Protein 2L2X (pdb70)

Radius of gyration: 5.1 Å; Cα contacts (8 Å, |Δi|>4): 4; chains: 1; bounding box: 10×8×6 Å

Sequence (6 aa):
IAASTTIAASTTIAASTTIAASTTIAASTTIAASTTIAASTTIAASTTIAASTTIAASTTIAASTTIAASTTIAASTTIAASTTIAASTTIAASTTIAASTTIAASTTIAASTTIAASTT

Structure (mmCIF, N/CA/C/O backbone):
data_2L2X
#
_entry.id   2L2X
#
loop_
_atom_site.group_PDB
_atom_site.id
_atom_site.type_symbol
_atom_site.label_atom_id
_atom_site.label_alt_id
_atom_site.label_comp_id
_atom_site.label_asym_id
_atom_site.label_entity_id
_atom_site.label_seq_id
_atom_site.pdbx_PDB_ins_code
_atom_site.Cartn_x
_atom_site.Cartn_y
_atom_site.Cartn_z
_atom_site.occupancy
_atom_site.B_iso_or_equiv
_atom_site.auth_seq_id
_atom_site.auth_comp_id
_atom_site.auth_asym_id
_atom_site.auth_atom_id
_atom_site.pdbx_PDB_model_num
ATOM 28 N N . ILE A 1 2 ? -5.270 -4.460 -0.478 1.00 1.00 1 ILE A N 1
ATOM 29 C CA . ILE A 1 2 ? -5.653 -4.639 0.955 1.00 1.00 1 ILE A CA 1
ATOM 30 C C . ILE A 1 2 ? -4.453 -5.061 1.797 1.00 1.00 1 ILE A C 1
ATOM 31 O O . ILE A 1 2 ? -4.437 -4.874 3.014 1.00 1.00 1 ILE A O 1
ATOM 47 N N . ALA A 1 3 ? -3.449 -5.631 1.137 1.00 1.00 2 ALA A N 1
ATOM 48 C CA . ALA A 1 3 ? -2.227 -6.058 1.812 1.00 1.00 2 ALA A CA 1
ATOM 49 C C . ALA A 1 3 ? -1.071 -6.169 0.823 1.00 1.00 2 ALA A C 1
ATOM 50 O O . ALA A 1 3 ? -1.058 -7.062 -0.025 1.00 1.00 2 ALA A O 1
ATOM 65 N N . ALA A 1 5 ? 3.082 -3.796 -0.183 1.00 1.00 4 ALA A N 1
ATOM 66 C CA . ALA A 1 5 ? 3.987 -2.710 0.179 1.00 1.00 4 ALA A CA 1
ATOM 67 C C . ALA A 1 5 ? 4.185 -1.752 -0.992 1.00 1.00 4 ALA A C 1
ATOM 68 O O . ALA A 1 5 ? 4.464 -2.182 -2.111 1.00 1.00 4 ALA A O 1
ATOM 75 N N . SER A 1 6 ? 4.036 -0.453 -0.722 1.00 1.00 5 SER A N 1
ATOM 76 C CA . SER A 1 6 ? 4.200 0.589 -1.798 1.00 1.00 5 SER A CA 1
ATOM 77 C C . SER A 1 6 ? 3.166 0.474 -2.819 1.00 1.00 5 SER A C 1
ATOM 89 N N . THR A 1 8 ? -0.570 1.850 -3.062 1.00 1.00 7 THR A N 1
ATOM 90 C CA . THR A 1 8 ? -1.929 2.387 -3.045 1.00 1.00 7 THR A CA 1
ATOM 91 C C . THR A 1 8 ? -1.924 3.882 -2.735 1.00 1.00 7 THR A C 1
ATOM 92 O O . THR A 1 8 ? -0.911 4.432 -2.305 1.00 1.00 7 THR A O 1
ATOM 147 N N . THR A 1 13 ? -0.413 1.483 2.934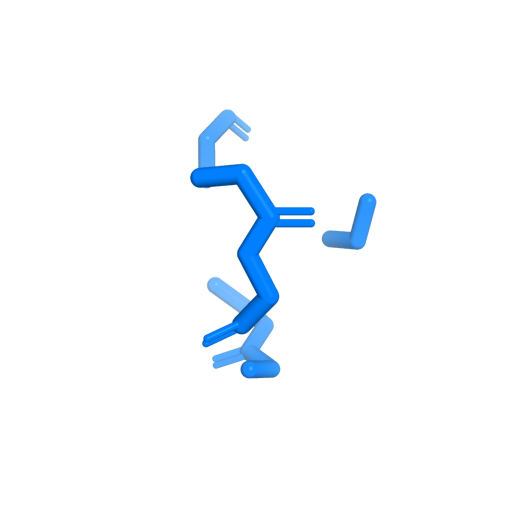 1.00 1.00 12 THR A N 1
ATOM 148 C CA . THR A 1 13 ? 0.901 0.942 2.595 1.00 1.00 12 THR A 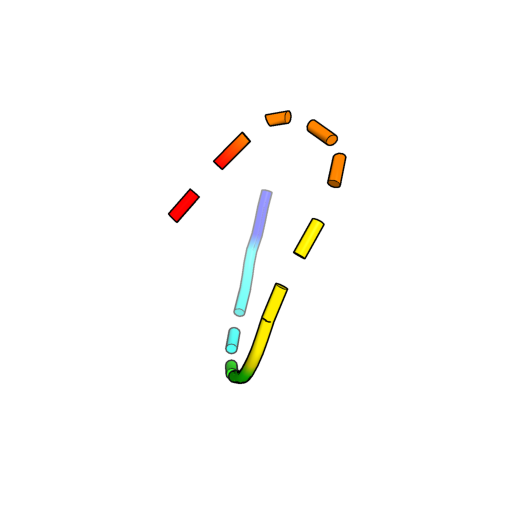CA 1
ATOM 149 C C . THR A 1 13 ? 1.483 1.668 1.385 1.00 1.00 12 THR A C 1
ATOM 217 N N . ILE A 1 2 ? -5.326 -4.423 -0.499 1.00 1.00 1 ILE A N 2
ATOM 218 C CA . ILE A 1 2 ? -5.714 -4.620 0.928 1.00 1.00 1 ILE A CA 2
ATOM 219 C C . ILE A 1 2 ? -4.511 -5.038 1.771 1.00 1.00 1 ILE A C 2
ATOM 220 O O . ILE A 1 2 ? -4.511 -4.884 2.992 1.00 1.00 1 ILE A O 2
ATOM 236 N N . ALA A 1 3 ? -3.486 -5.567 1.105 1.00 1.00 2 ALA A N 2
ATOM 237 C CA . ALA A 1 3 ? -2.265 -5.997 1.780 1.00 1.00 2 ALA A CA 2
ATOM 238 C C . ALA A 1 3 ? -1.109 -6.116 0.790 1.00 1.00 2 ALA A C 2
ATOM 239 O O . ALA A 1 3 ? -1.119 -6.989 -0.077 1.00 1.00 2 ALA A O 2
ATOM 254 N N . ALA A 1 5 ? 3.092 -3.806 -0.173 1.00 1.00 4 ALA A N 2
ATOM 255 C CA . ALA A 1 5 ? 4.012 -2.734 0.198 1.00 1.00 4 ALA A CA 2
ATOM 256 C C . ALA A 1 5 ? 4.224 -1.773 -0.969 1.00 1.00 4 ALA A C 2
ATOM 257 O O . ALA A 1 5 ? 4.524 -2.199 -2.084 1.00 1.00 4 ALA A O 2
ATOM 264 N N . SER A 1 6 ? 4.069 -0.473 -0.700 1.00 1.00 5 SER A N 2
ATOM 265 C CA . SER A 1 6 ? 4.225 0.572 -1.775 1.00 1.00 5 SER A CA 2
ATOM 266 C C . SER A 1 6 ? 3.192 0.448 -2.797 1.00 1.00 5 SER A C 2
ATOM 278 N N . THR A 1 8 ? -0.546 1.821 -3.045 1.00 1.00 7 THR A N 2
ATOM 279 C CA . THR A 1 8 ? -1.905 2.358 -3.032 1.00 1.00 7 THR A CA 2
ATOM 280 C C . THR A 1 8 ? -1.904 3.851 -2.717 1.00 1.00 7 THR A C 2
ATOM 281 O O . THR A 1 8 ? -0.898 4.401 -2.268 1.00 1.00 7 THR A O 2
ATOM 336 N N . THR A 1 13 ? -0.412 1.440 2.935 1.00 1.00 12 THR A N 2
ATOM 337 C CA . THR A 1 13 ? 0.905 0.901 2.598 1.00 1.00 12 THR A CA 2
ATOM 338 C C . THR A 1 13 ? 1.489 1.634 1.394 1.00 1.00 12 THR A C 2
ATOM 406 N N . ILE A 1 2 ? -5.254 -4.515 -0.570 1.00 1.00 1 ILE A N 3
ATOM 407 C CA . ILE A 1 2 ? -5.649 -4.755 0.849 1.00 1.00 1 ILE A CA 3
ATOM 408 C C . ILE A 1 2 ? -4.438 -5.121 1.703 1.00 1.00 1 ILE A C 3
ATOM 409 O O . ILE A 1 2 ? -4.391 -4.818 2.895 1.00 1.00 1 ILE A O 3
ATOM 425 N N . ALA A 1 3 ? -3.462 -5.775 1.079 1.00 1.00 2 ALA A N 3
ATOM 426 C CA . ALA A 1 3 ? -2.236 -6.164 1.767 1.00 1.00 2 ALA A CA 3
ATOM 427 C C . ALA A 1 3 ? -1.072 -6.261 0.785 1.00 1.00 2 ALA A C 3
ATOM 428 O O . ALA A 1 3 ? -1.020 -7.177 -0.035 1.00 1.00 2 ALA A O 3
ATOM 443 N N . ALA A 1 5 ? 3.020 -3.797 -0.235 1.00 1.00 4 ALA A N 3
ATOM 444 C CA . ALA A 1 5 ? 3.929 -2.724 0.154 1.00 1.00 4 ALA A CA 3
ATOM 445 C C . ALA A 1 5 ? 4.161 -1.759 -1.004 1.00 1.00 4 ALA A C 3
ATOM 446 O O . ALA A 1 5 ? 4.441 -2.183 -2.126 1.00 1.00 4 ALA A O 3
ATOM 453 N N . SER A 1 6 ? 4.039 -0.460 -0.722 1.00 1.00 5 SER A N 3
ATOM 454 C CA . SER A 1 6 ? 4.213 0.591 -1.786 1.00 1.00 5 SER A CA 3
ATOM 455 C C . SER A 1 6 ? 3.185 0.484 -2.817 1.00 1.00 5 SER A C 3
ATOM 467 N N . THR A 1 8 ? -0.573 1.803 -3.036 1.00 1.00 7 THR A N 3
ATOM 468 C CA . THR A 1 8 ? -1.946 2.305 -3.008 1.00 1.00 7 THR A CA 3
ATOM 469 C C . THR A 1 8 ? -1.980 3.806 -2.737 1.00 1.00 7 THR A C 3
ATOM 470 O O . THR A 1 8 ? -0.984 4.393 -2.311 1.00 1.00 7 THR A O 3
ATOM 525 N N . THR A 1 13 ? -0.377 1.506 2.980 1.00 1.00 12 THR A N 3
ATOM 526 C CA . THR A 1 13 ? 0.921 0.935 2.626 1.00 1.00 12 THR A CA 3
ATOM 527 C C . THR A 1 13 ? 1.499 1.655 1.410 1.00 1.00 12 THR A C 3
ATOM 595 N N . ILE A 1 2 ? -5.261 -4.499 -0.496 1.00 1.00 1 ILE A N 4
ATOM 596 C CA . ILE A 1 2 ? -5.634 -4.685 0.937 1.00 1.00 1 ILE A CA 4
ATOM 597 C C . ILE A 1 2 ? -4.406 -4.999 1.788 1.00 1.00 1 ILE A C 4
ATOM 598 O O . ILE A 1 2 ? -4.370 -4.695 2.980 1.00 1.00 1 ILE A O 4
ATOM 614 N N . ALA A 1 3 ? -3.405 -5.610 1.161 1.00 1.00 2 ALA A N 4
ATOM 615 C CA . ALA A 1 3 ? -2.167 -5.964 1.848 1.00 1.00 2 ALA A CA 4
ATOM 616 C C . ALA A 1 3 ? -1.018 -6.117 0.856 1.00 1.00 2 ALA A C 4
ATOM 617 O O . ALA A 1 3 ? -1.018 -7.034 0.038 1.00 1.00 2 ALA A O 4
ATOM 632 N N . ALA A 1 5 ? 3.157 -3.819 -0.223 1.00 1.00 4 ALA A N 4
ATOM 633 C CA . ALA A 1 5 ? 4.080 -2.739 0.116 1.00 1.00 4 ALA A CA 4
ATOM 634 C C . ALA A 1 5 ? 4.221 -1.760 -1.044 1.00 1.00 4 ALA A C 4
ATOM 635 O O . ALA A 1 5 ? 4.488 -2.163 -2.176 1.00 1.00 4 ALA A O 4
ATOM 642 N N . SER A 1 6 ? 4.036 -0.469 -0.752 1.00 1.00 5 SER A N 4
ATOM 643 C CA . SER A 1 6 ? 4.178 0.599 -1.806 1.00 1.00 5 SER A CA 4
ATOM 644 C C . SER A 1 6 ? 3.138 0.493 -2.825 1.00 1.00 5 SER A C 4
ATOM 656 N N . THR A 1 8 ? -0.594 1.885 -3.037 1.00 1.00 7 THR A N 4
ATOM 657 C CA . THR A 1 8 ? -1.952 2.424 -3.007 1.00 1.00 7 THR A CA 4
ATOM 658 C C . THR A 1 8 ? -1.948 3.904 -2.636 1.00 1.00 7 THR A C 4
ATOM 659 O O . THR A 1 8 ? -0.988 4.405 -2.051 1.00 1.00 7 THR A O 4
ATOM 714 N N . THR A 1 13 ? -0.448 1.470 2.945 1.00 1.00 12 THR A N 4
ATOM 715 C CA . THR A 1 13 ? 0.873 0.935 2.616 1.00 1.00 12 THR A CA 4
ATOM 716 C C . THR A 1 13 ? 1.449 1.653 1.397 1.00 1.00 12 THR A C 4
ATOM 784 N N . ILE A 1 2 ? -5.263 -4.446 -0.531 1.00 1.00 1 ILE A N 5
ATOM 785 C CA . ILE A 1 2 ? -5.635 -4.666 0.899 1.00 1.00 1 ILE A CA 5
ATOM 786 C C . ILE A 1 2 ? -4.411 -5.018 1.739 1.00 1.00 1 ILE A C 5
ATOM 787 O O . ILE A 1 2 ? -4.349 -4.700 2.928 1.00 1.00 1 ILE A O 5
ATOM 803 N N . ALA A 1 3 ? -3.440 -5.678 1.113 1.00 1.00 2 ALA A N 5
ATOM 804 C CA . ALA A 1 3 ? -2.213 -6.072 1.797 1.00 1.00 2 ALA A CA 5
ATOM 805 C C . ALA A 1 3 ? -1.056 -6.201 0.811 1.00 1.00 2 ALA A C 5
ATOM 806 O O . ALA A 1 3 ? -1.033 -7.116 -0.011 1.00 1.00 2 ALA A O 5
ATOM 821 N N . ALA A 1 5 ? 3.082 -3.817 -0.237 1.00 1.00 4 ALA A N 5
ATOM 822 C CA . ALA A 1 5 ? 3.999 -2.744 0.134 1.00 1.00 4 ALA A CA 5
ATOM 823 C C . ALA A 1 5 ? 4.203 -1.775 -1.026 1.00 1.00 4 ALA A C 5
ATOM 824 O O . ALA A 1 5 ? 4.496 -2.191 -2.146 1.00 1.00 4 ALA A O 5
ATOM 831 N N . SER A 1 6 ? 4.042 -0.478 -0.745 1.00 1.00 5 SER A N 5
ATOM 832 C CA . SER A 1 6 ? 4.213 0.579 -1.804 1.00 1.00 5 SER A CA 5
ATOM 833 C C . SER A 1 6 ? 3.188 0.474 -2.836 1.00 1.00 5 SER A C 5
ATOM 845 N N . THR A 1 8 ? -0.560 1.821 -3.088 1.00 1.00 7 THR A N 5
ATOM 846 C CA . THR A 1 8 ? -1.926 2.338 -3.076 1.00 1.00 7 THR A CA 5
ATOM 847 C C . THR A 1 8 ? -1.949 3.834 -2.772 1.00 1.00 7 THR A C 5
ATOM 848 O O . THR A 1 8 ? -0.932 4.416 -2.393 1.00 1.00 7 THR A O 5
ATOM 903 N N . THR A 1 13 ? -0.385 1.483 2.970 1.00 1.00 12 THR A N 5
ATOM 904 C CA . THR A 1 13 ? 0.918 0.924 2.617 1.00 1.00 12 THR A CA 5
ATOM 905 C C . THR A 1 13 ? 1.487 1.638 1.393 1.00 1.00 12 THR A C 5
ATOM 973 N N . ILE A 1 2 ? -5.283 -4.496 -0.590 1.00 1.00 1 ILE A N 6
ATOM 974 C CA . ILE A 1 2 ? -5.672 -4.725 0.832 1.00 1.00 1 ILE A CA 6
ATOM 975 C C . ILE A 1 2 ? -4.457 -5.080 1.685 1.00 1.00 1 ILE A C 6
ATOM 976 O O . ILE A 1 2 ? -4.444 -4.849 2.895 1.00 1.00 1 ILE A O 6
ATOM 992 N N . ALA A 1 3 ? -3.438 -5.645 1.043 1.00 1.00 2 ALA A N 6
ATOM 993 C CA . ALA A 1 3 ? -2.207 -6.024 1.730 1.00 1.00 2 ALA A CA 6
ATOM 994 C C . ALA A 1 3 ? -1.048 -6.144 0.746 1.00 1.00 2 ALA A C 6
ATOM 995 O O . ALA A 1 3 ? -1.050 -7.021 -0.116 1.00 1.00 2 ALA A O 6
ATOM 1010 N N . ALA A 1 5 ? 3.156 -3.837 -0.189 1.00 1.00 4 ALA A N 6
ATOM 1011 C CA . ALA A 1 5 ? 4.060 -2.749 0.173 1.00 1.00 4 ALA A CA 6
ATOM 1012 C C . ALA A 1 5 ? 4.233 -1.779 -0.991 1.00 1.00 4 ALA A C 6
ATOM 1013 O O . ALA A 1 5 ? 4.523 -2.193 -2.114 1.00 1.00 4 ALA A O 6
ATOM 1020 N N . SER A 1 6 ? 4.051 -0.485 -0.714 1.00 1.00 5 SER A N 6
ATOM 1021 C CA . SER A 1 6 ? 4.191 0.570 -1.781 1.00 1.00 5 SER A CA 6
ATOM 1022 C C . SER A 1 6 ? 3.157 0.443 -2.802 1.00 1.00 5 SER A C 6
ATOM 1034 N N . THR A 1 8 ? -0.593 1.789 -3.050 1.00 1.00 7 THR A N 6
ATOM 1035 C CA . THR A 1 8 ? -1.948 2.331 -3.048 1.00 1.00 7 THR A CA 6
ATOM 1036 C C . THR A 1 8 ? -1.943 3.822 -2.720 1.00 1.00 7 THR A C 6
ATOM 1037 O O . THR A 1 8 ? -0.937 4.362 -2.260 1.00 1.00 7 THR A O 6
ATOM 1092 N N . THR A 1 13 ? -0.405 1.468 2.999 1.00 1.00 12 THR A N 6
ATOM 1093 C CA . THR A 1 13 ? 0.887 0.893 2.633 1.00 1.00 12 THR A CA 6
ATOM 1094 C C . THR A 1 13 ? 1.455 1.608 1.410 1.00 1.00 12 THR A C 6
ATOM 1162 N N . ILE A 1 2 ? -5.261 -4.478 -0.504 1.00 1.00 1 ILE A N 7
ATOM 1163 C CA . ILE A 1 2 ? -5.649 -4.705 0.918 1.00 1.00 1 ILE A CA 7
ATOM 1164 C C . ILE A 1 2 ? -4.439 -5.100 1.760 1.00 1.00 1 ILE A C 7
ATOM 1165 O O . ILE A 1 2 ? -4.417 -4.891 2.974 1.00 1.00 1 ILE A O 7
ATOM 1181 N N . ALA A 1 3 ? -3.434 -5.672 1.102 1.00 1.00 2 ALA A N 7
ATOM 1182 C CA . ALA A 1 3 ? -2.202 -6.074 1.774 1.00 1.00 2 ALA A CA 7
ATOM 1183 C C . ALA A 1 3 ? -1.050 -6.175 0.780 1.00 1.00 2 ALA A C 7
ATOM 1184 O O . ALA A 1 3 ? -1.048 -7.050 -0.086 1.00 1.00 2 ALA A O 7
ATOM 1199 N N . ALA A 1 5 ? 3.123 -3.819 -0.196 1.00 1.00 4 ALA A N 7
ATOM 1200 C CA . ALA A 1 5 ? 4.027 -2.730 0.167 1.00 1.00 4 ALA A CA 7
ATOM 1201 C C . ALA A 1 5 ? 4.216 -1.764 -0.999 1.00 1.00 4 ALA A C 7
ATOM 1202 O O . ALA A 1 5 ? 4.511 -2.183 -2.117 1.00 1.00 4 ALA A O 7
ATOM 1209 N N . SER A 1 6 ? 4.042 -0.469 -0.725 1.00 1.00 5 SER A N 7
ATOM 1210 C CA . SER A 1 6 ? 4.197 0.585 -1.791 1.00 1.00 5 SER A CA 7
ATOM 1211 C C . SER A 1 6 ? 3.161 0.469 -2.813 1.00 1.00 5 SER A C 7
ATOM 1223 N N . THR A 1 8 ? -0.561 1.896 -3.091 1.00 1.00 7 THR A N 7
ATOM 1224 C CA . THR A 1 8 ? -1.917 2.439 -3.091 1.00 1.00 7 THR A CA 7
ATOM 1225 C C . THR A 1 8 ? -1.918 3.930 -2.762 1.00 1.00 7 THR A C 7
ATOM 1226 O O . THR A 1 8 ? -0.910 4.479 -2.317 1.00 1.00 7 THR A O 7
ATOM 1281 N N . THR A 1 13 ? -0.405 1.476 2.965 1.00 1.00 12 THR A N 7
ATOM 1282 C CA . THR A 1 13 ? 0.910 0.934 2.630 1.00 1.00 12 THR A CA 7
ATOM 1283 C C . THR A 1 13 ? 1.482 1.650 1.409 1.00 1.00 12 THR A C 7
ATOM 1351 N N . ILE A 1 2 ? -5.244 -4.493 -0.536 1.00 1.00 1 ILE A N 8
ATOM 1352 C CA . ILE A 1 2 ? -5.610 -4.650 0.902 1.00 1.00 1 ILE A CA 8
ATOM 1353 C C . ILE A 1 2 ? -4.386 -4.998 1.744 1.00 1.00 1 ILE A C 8
ATOM 1354 O O . ILE A 1 2 ? -4.299 -4.630 2.915 1.00 1.00 1 ILE A O 8
ATOM 1370 N N . ALA A 1 3 ? -3.443 -5.711 1.133 1.00 1.00 2 ALA A N 8
ATOM 1371 C CA . ALA A 1 3 ? -2.206 -6.090 1.808 1.00 1.00 2 ALA A CA 8
ATOM 1372 C C . ALA A 1 3 ? -1.056 -6.199 0.812 1.00 1.00 2 ALA A C 8
ATOM 1373 O O . ALA A 1 3 ? -1.051 -7.082 -0.045 1.00 1.00 2 ALA A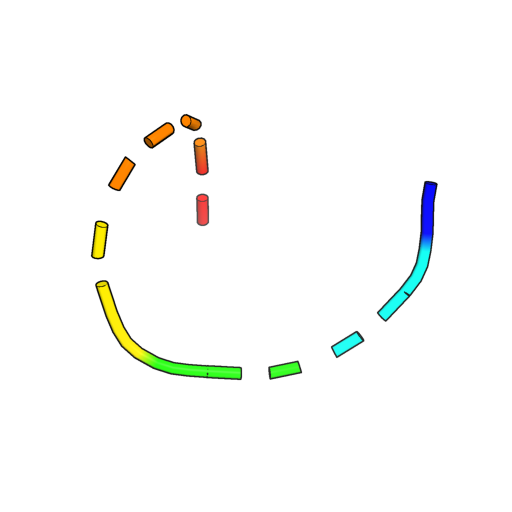 O 8
ATOM 1388 N N . ALA A 1 5 ? 3.094 -3.812 -0.186 1.00 1.00 4 ALA A N 8
ATOM 1389 C CA . ALA A 1 5 ? 3.988 -2.714 0.173 1.00 1.00 4 ALA A CA 8
ATOM 1390 C C . ALA A 1 5 ? 4.176 -1.755 -0.999 1.00 1.00 4 ALA A C 8
ATOM 1391 O O . ALA A 1 5 ? 4.464 -2.182 -2.118 1.00 1.00 4 ALA A O 8
ATOM 1398 N N . SER A 1 6 ? 4.010 -0.457 -0.731 1.00 1.00 5 SER A N 8
ATOM 1399 C CA . SER A 1 6 ? 4.171 0.592 -1.802 1.00 1.00 5 SER A CA 8
ATOM 1400 C C . SER A 1 6 ? 3.136 0.478 -2.824 1.00 1.00 5 SER A C 8
ATOM 1412 N N . THR A 1 8 ? -0.592 1.879 -3.074 1.00 1.00 7 THR A N 8
ATOM 1413 C CA . THR A 1 8 ? -1.947 2.425 -3.062 1.00 1.00 7 THR A CA 8
ATOM 1414 C C . THR A 1 8 ? -1.941 3.914 -2.723 1.00 1.00 7 THR A C 8
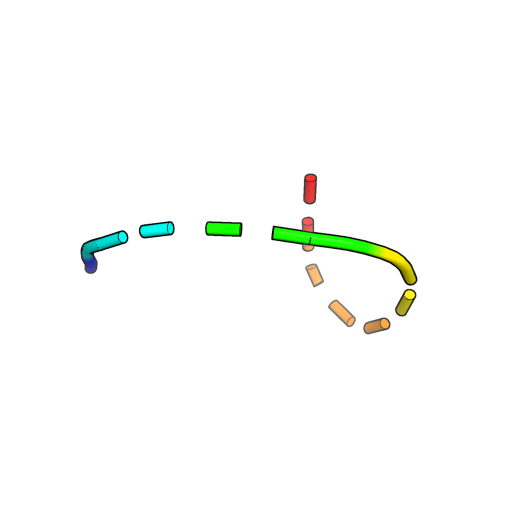ATOM 1415 O O . THR A 1 8 ? -0.926 4.455 -2.282 1.00 1.00 7 THR A O 8
ATOM 1470 N N . THR A 1 13 ? -0.419 1.499 2.961 1.00 1.00 12 THR A N 8
ATOM 1471 C CA . THR A 1 13 ? 0.887 0.946 2.609 1.00 1.00 12 THR A CA 8
ATOM 1472 C C . THR A 1 13 ? 1.459 1.665 1.389 1.00 1.00 12 THR A C 8
ATOM 1540 N N . ILE A 1 2 ? -5.267 -4.402 -0.532 1.00 1.00 1 ILE A N 9
ATOM 1541 C CA . ILE A 1 2 ? -5.661 -4.632 0.889 1.00 1.00 1 ILE A CA 9
ATOM 1542 C C . ILE A 1 2 ? -4.470 -5.097 1.722 1.00 1.00 1 ILE A C 9
ATOM 1543 O O . ILE A 1 2 ? -4.482 -5.002 2.949 1.00 1.00 1 ILE A O 9
ATOM 1559 N N . ALA A 1 3 ? -3.441 -5.598 1.043 1.00 1.00 2 ALA A N 9
ATOM 1560 C CA . ALA A 1 3 ? -2.235 -6.073 1.712 1.00 1.00 2 ALA A CA 9
ATOM 1561 C C . ALA A 1 3 ? -1.075 -6.183 0.728 1.00 1.00 2 ALA A C 9
ATOM 1562 O O . ALA A 1 3 ? -1.080 -7.045 -0.149 1.00 1.00 2 ALA A O 9
ATOM 1577 N N . ALA A 1 5 ? 3.125 -3.850 -0.187 1.00 1.00 4 ALA A N 9
ATOM 1578 C CA . ALA A 1 5 ? 4.016 -2.749 0.173 1.00 1.00 4 ALA A CA 9
ATOM 1579 C C . ALA A 1 5 ? 4.194 -1.785 -0.997 1.00 1.00 4 ALA A C 9
ATOM 1580 O O . ALA A 1 5 ? 4.481 -2.208 -2.118 1.00 1.00 4 ALA A O 9
ATOM 1587 N N . SER A 1 6 ? 4.020 -0.489 -0.727 1.00 1.00 5 SER A N 9
ATOM 1588 C CA . SER A 1 6 ? 4.179 0.563 -1.795 1.00 1.00 5 SER A CA 9
ATOM 1589 C C . SER A 1 6 ? 3.155 0.443 -2.830 1.00 1.00 5 SER A C 9
ATOM 1601 N N . THR A 1 8 ? -0.589 1.807 -3.119 1.00 1.00 7 THR A N 9
ATOM 1602 C CA . THR A 1 8 ? -1.946 2.347 -3.128 1.00 1.00 7 THR A CA 9
ATOM 1603 C C . THR A 1 8 ? -1.949 3.838 -2.794 1.00 1.00 7 THR A C 9
ATOM 1604 O O . THR A 1 8 ? -0.935 4.390 -2.369 1.00 1.00 7 THR A O 9
ATOM 1659 N N . THR A 1 13 ? -0.394 1.454 3.003 1.00 1.00 12 THR A N 9
ATOM 1660 C CA . THR A 1 13 ? 0.912 0.905 2.650 1.00 1.00 12 THR A CA 9
ATOM 1661 C C . THR A 1 13 ? 1.459 1.608 1.411 1.00 1.00 12 THR A C 9
ATOM 1729 N N . ILE A 1 2 ? -5.282 -4.369 -0.607 1.00 1.00 1 ILE A N 10
ATOM 1730 C CA . ILE A 1 2 ? -5.702 -4.577 0.809 1.00 1.00 1 ILE A CA 10
ATOM 1731 C C . ILE A 1 2 ? -4.521 -5.008 1.675 1.00 1.00 1 ILE A C 10
ATOM 1732 O O . ILE A 1 2 ? -4.535 -4.833 2.893 1.00 1.00 1 ILE A O 10
ATOM 1748 N N . ALA A 1 3 ? -3.501 -5.572 1.031 1.00 1.00 2 ALA A N 10
ATOM 1749 C CA . ALA A 1 3 ? -2.293 -6.004 1.729 1.00 1.00 2 ALA A CA 10
ATOM 1750 C C . ALA A 1 3 ? -1.121 -6.135 0.759 1.00 1.00 2 ALA A C 10
ATOM 1751 O O . ALA A 1 3 ? -1.129 -6.998 -0.117 1.00 1.00 2 ALA A O 10
ATOM 1766 N N . ALA A 1 5 ? 3.105 -3.839 -0.135 1.00 1.00 4 ALA A N 10
ATOM 1767 C CA . ALA A 1 5 ? 3.994 -2.735 0.224 1.00 1.00 4 ALA A CA 10
ATOM 1768 C C . ALA A 1 5 ? 4.184 -1.783 -0.954 1.00 1.00 4 ALA A C 10
ATOM 1769 O O . ALA A 1 5 ? 4.458 -2.217 -2.073 1.00 1.00 4 ALA A O 10
ATOM 1776 N N . SER A 1 6 ? 4.037 -0.481 -0.690 1.00 1.00 5 SER A N 10
ATOM 1777 C CA . SER A 1 6 ? 4.189 0.556 -1.773 1.00 1.00 5 SER A CA 10
ATOM 1778 C C . SER A 1 6 ? 3.154 0.425 -2.792 1.00 1.00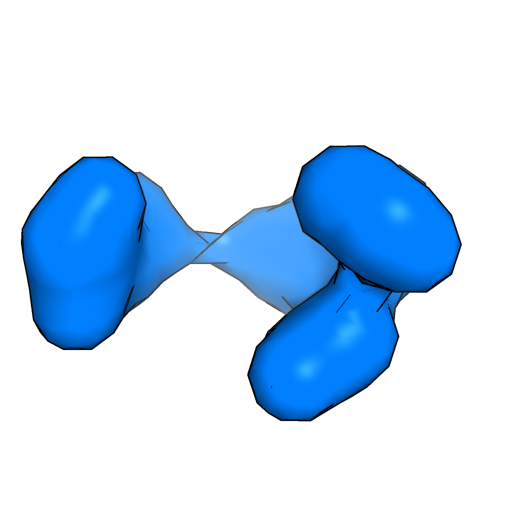 5 SER A C 10
ATOM 1790 N N . THR A 1 8 ? -0.601 1.752 -3.029 1.00 1.00 7 THR A N 10
ATOM 1791 C CA . THR A 1 8 ? -1.963 2.278 -3.015 1.00 1.00 7 THR A CA 10
ATOM 1792 C C . THR A 1 8 ? -1.971 3.783 -2.762 1.00 1.00 7 THR A C 10
ATOM 1793 O O . THR A 1 8 ? -0.946 4.369 -2.412 1.00 1.00 7 THR A O 10
ATOM 1848 N N . THR A 1 13 ? -0.400 1.449 2.980 1.00 1.00 12 THR A N 10
ATOM 1849 C CA . THR A 1 13 ? 0.906 0.897 2.625 1.00 1.00 12 THR A CA 10
ATOM 1850 C C . THR A 1 13 ? 1.479 1.628 1.413 1.00 1.00 12 THR A C 10
ATOM 1918 N N . ILE A 1 2 ? -5.270 -4.526 -0.505 1.00 1.00 1 ILE A N 11
ATOM 1919 C CA . ILE A 1 2 ? -5.612 -4.716 0.935 1.00 1.00 1 ILE A CA 11
ATOM 1920 C C . ILE A 1 2 ? -4.371 -5.062 1.753 1.00 1.00 1 ILE A C 11
ATOM 1921 O O . ILE A 1 2 ? -4.274 -4.716 2.931 1.00 1.00 1 ILE A O 11
ATOM 1937 N N . ALA A 1 3 ? -3.425 -5.750 1.118 1.00 1.00 2 ALA A N 11
ATOM 1938 C CA . ALA A 1 3 ? -2.186 -6.149 1.777 1.00 1.00 2 ALA A CA 11
ATOM 1939 C C . ALA A 1 3 ? -1.038 -6.224 0.776 1.00 1.00 2 ALA A C 11
ATOM 1940 O O . ALA A 1 3 ? -1.038 -7.077 -0.111 1.00 1.00 2 ALA A O 11
ATOM 1955 N N . ALA A 1 5 ? 3.100 -3.805 -0.177 1.00 1.00 4 ALA A N 11
ATOM 1956 C CA . ALA A 1 5 ? 3.981 -2.698 0.182 1.00 1.00 4 ALA A CA 11
ATOM 1957 C C . ALA A 1 5 ? 4.167 -1.745 -0.995 1.00 1.00 4 ALA A C 11
ATOM 1958 O O . ALA A 1 5 ? 4.431 -2.180 -2.116 1.00 1.00 4 ALA A O 11
ATOM 1965 N N . SER A 1 6 ? 4.023 -0.445 -0.728 1.00 1.00 5 SER A N 11
ATOM 1966 C CA . SER A 1 6 ? 4.175 0.596 -1.807 1.00 1.00 5 SER A CA 11
ATOM 1967 C C . SER A 1 6 ? 3.143 0.469 -2.830 1.00 1.00 5 SER A C 11
ATOM 1979 N N . THR A 1 8 ? -0.588 1.841 -3.085 1.00 1.00 7 THR A N 11
ATOM 1980 C CA . THR A 1 8 ? -1.929 2.415 -3.089 1.00 1.00 7 THR A CA 11
ATOM 1981 C C . THR A 1 8 ? -1.890 3.896 -2.724 1.00 1.00 7 THR A C 11
ATOM 1982 O O . THR A 1 8 ? -0.871 4.401 -2.249 1.00 1.00 7 THR A O 11
ATOM 2037 N N . THR A 1 13 ? -0.427 1.486 2.952 1.00 1.00 12 THR A N 11
ATOM 2038 C CA . THR A 1 13 ? 0.882 0.940 2.607 1.00 1.00 12 THR A CA 11
ATOM 2039 C C . THR A 1 13 ? 1.450 1.656 1.383 1.00 1.00 12 THR A C 11
ATOM 2107 N N . ILE A 1 2 ? -5.267 -4.394 -0.581 1.00 1.00 1 ILE A N 12
ATOM 2108 C CA . ILE A 1 2 ? -5.644 -4.603 0.848 1.00 1.00 1 ILE A CA 12
ATOM 2109 C C . ILE A 1 2 ? -4.427 -4.971 1.694 1.00 1.00 1 ILE A C 12
ATOM 2110 O O . ILE A 1 2 ? -4.353 -4.629 2.874 1.00 1.00 1 ILE A O 12
ATOM 2126 N N . ALA A 1 3 ? -3.476 -5.670 1.079 1.00 1.00 2 ALA A N 12
ATOM 2127 C CA . ALA A 1 3 ? -2.241 -6.053 1.760 1.00 1.00 2 ALA A CA 12
ATOM 2128 C C . ALA A 1 3 ? -1.086 -6.167 0.770 1.00 1.00 2 ALA A C 12
ATOM 2129 O O . ALA A 1 3 ? -1.100 -7.027 -0.109 1.00 1.00 2 ALA A O 12
ATOM 2144 N N . ALA A 1 5 ? 3.112 -3.843 -0.166 1.00 1.00 4 ALA A N 12
ATOM 2145 C CA . ALA A 1 5 ? 4.007 -2.746 0.196 1.00 1.00 4 ALA A CA 12
ATOM 2146 C C . ALA A 1 5 ? 4.202 -1.787 -0.976 1.00 1.00 4 ALA A C 12
ATOM 2147 O O . ALA A 1 5 ? 4.489 -2.214 -2.094 1.00 1.00 4 ALA A O 12
ATOM 2154 N N . SER A 1 6 ? 4.041 -0.488 -0.708 1.00 1.00 5 SER A N 12
ATOM 2155 C CA . SER A 1 6 ? 4.189 0.560 -1.783 1.00 1.00 5 SER A CA 12
ATOM 2156 C C . SER A 1 6 ? 3.155 0.433 -2.805 1.00 1.00 5 SER A C 12
ATOM 2168 N N . THR A 1 8 ? -0.597 1.768 -3.044 1.00 1.00 7 THR A N 12
ATOM 2169 C CA . THR A 1 8 ? -1.951 2.314 -3.038 1.00 1.00 7 THR A CA 12
ATOM 2170 C C . THR A 1 8 ? -1.939 3.805 -2.719 1.00 1.00 7 THR A C 12
ATOM 2171 O O . THR A 1 8 ? -0.923 4.347 -2.283 1.00 1.00 7 THR A O 12
ATOM 2226 N N . THR A 1 13 ? -0.399 1.450 2.988 1.00 1.00 12 THR A N 12
ATOM 2227 C CA . THR A 1 13 ? 0.902 0.887 2.628 1.00 1.00 12 THR A CA 12
ATOM 2228 C C . THR A 1 13 ? 1.468 1.610 1.409 1.00 1.00 12 THR A C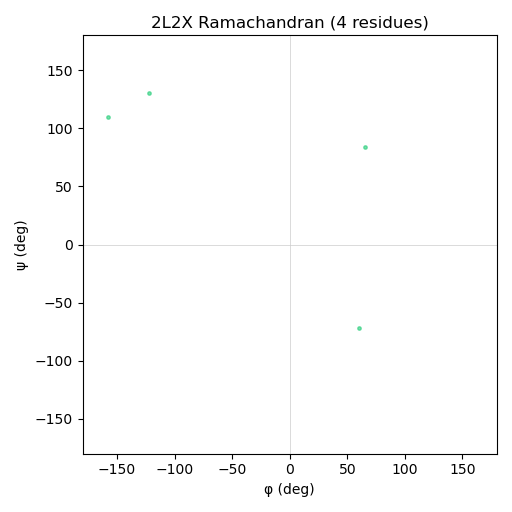 12
ATOM 2296 N N . ILE A 1 2 ? -5.268 -4.531 -0.527 1.00 1.00 1 ILE A N 13
ATOM 2297 C CA . ILE A 1 2 ? -5.666 -4.791 0.888 1.00 1.00 1 ILE A CA 13
ATOM 2298 C C . ILE A 1 2 ? -4.457 -5.177 1.739 1.00 1.00 1 ILE A C 13
ATOM 2299 O O . ILE A 1 2 ? -4.434 -4.943 2.948 1.00 1.00 1 ILE A O 13
ATOM 2315 N N . ALA A 1 3 ? -3.457 -5.771 1.094 1.00 1.00 2 ALA A N 13
ATOM 2316 C CA . ALA A 1 3 ? -2.228 -6.171 1.772 1.00 1.00 2 ALA A CA 13
ATOM 2317 C C . ALA A 1 3 ? -1.067 -6.251 0.788 1.00 1.00 2 ALA A C 13
ATOM 2318 O O . ALA A 1 3 ? -1.037 -7.131 -0.072 1.00 1.00 2 ALA A O 13
ATOM 2333 N N . ALA A 1 5 ? 3.045 -3.793 -0.173 1.00 1.00 4 ALA A N 13
ATOM 2334 C CA . ALA A 1 5 ? 3.938 -2.707 0.214 1.00 1.00 4 ALA A CA 13
ATOM 2335 C C . ALA A 1 5 ? 4.183 -1.761 -0.958 1.00 1.00 4 ALA A C 13
ATOM 2336 O O . ALA A 1 5 ? 4.506 -2.202 -2.061 1.00 1.00 4 ALA A O 13
ATOM 2343 N N . SER A 1 6 ? 4.024 -0.459 -0.707 1.00 1.00 5 SER A N 13
ATOM 2344 C CA . SER A 1 6 ? 4.209 0.574 -1.789 1.00 1.00 5 SER A CA 13
ATOM 2345 C C . SER A 1 6 ? 3.190 0.453 -2.825 1.00 1.00 5 SER A C 13
ATOM 2357 N N . THR A 1 8 ? -0.550 1.816 -3.107 1.00 1.00 7 THR A N 13
ATOM 2358 C CA . THR A 1 8 ? -1.904 2.366 -3.114 1.00 1.00 7 THR A CA 13
ATOM 2359 C C . THR A 1 8 ? -1.892 3.862 -2.807 1.00 1.00 7 THR A C 13
ATOM 2360 O O . THR A 1 8 ? -0.859 4.422 -2.437 1.00 1.00 7 THR A O 13
ATOM 2415 N N . THR A 1 13 ? -0.379 1.467 2.960 1.00 1.00 12 THR A N 13
ATOM 2416 C CA . THR A 1 13 ? 0.920 0.906 2.596 1.00 1.00 12 THR A CA 13
ATOM 2417 C C . THR A 1 13 ? 1.489 1.635 1.381 1.00 1.00 12 THR A C 13
ATOM 2485 N N . ILE A 1 2 ? -5.237 -4.430 -0.600 1.00 1.00 1 ILE A N 14
ATOM 2486 C CA . ILE A 1 2 ? -5.664 -4.649 0.813 1.00 1.00 1 ILE A CA 14
ATOM 2487 C C . ILE A 1 2 ? -4.468 -4.957 1.707 1.00 1.00 1 ILE A C 14
ATOM 2488 O O . ILE A 1 2 ? -4.454 -4.608 2.888 1.00 1.00 1 ILE A O 14
ATOM 2504 N N . ALA A 1 3 ? -3.466 -5.615 1.132 1.00 1.00 2 ALA A N 14
ATOM 2505 C CA . ALA A 1 3 ? -2.246 -5.952 1.858 1.00 1.00 2 ALA A CA 14
ATOM 2506 C C . ALA A 1 3 ? -1.077 -6.132 0.898 1.00 1.00 2 ALA A C 14
ATOM 2507 O O . ALA A 1 3 ? -1.053 -7.079 0.112 1.00 1.00 2 ALA A O 14
ATOM 2522 N N . ALA A 1 5 ? 3.092 -3.827 -0.186 1.00 1.00 4 ALA A N 14
ATOM 2523 C CA . ALA A 1 5 ? 4.016 -2.749 0.156 1.00 1.00 4 ALA A CA 14
ATOM 2524 C C . ALA A 1 5 ? 4.188 -1.784 -1.013 1.00 1.00 4 ALA A C 14
ATOM 2525 O O . ALA A 1 5 ? 4.475 -2.204 -2.135 1.00 1.00 4 ALA A O 14
ATOM 2532 N N . SER A 1 6 ? 4.012 -0.486 -0.741 1.00 1.00 5 SER A N 14
ATOM 2533 C CA . SER A 1 6 ? 4.170 0.565 -1.810 1.00 1.00 5 SER A CA 14
ATOM 2534 C C . SER A 1 6 ? 3.147 0.444 -2.843 1.00 1.00 5 SER A C 14
ATOM 2546 N N . THR A 1 8 ? -0.605 1.776 -3.102 1.00 1.00 7 THR A N 14
ATOM 2547 C CA . THR A 1 8 ? -1.962 2.315 -3.099 1.00 1.00 7 THR A CA 14
ATOM 2548 C C . THR A 1 8 ? -1.958 3.811 -2.793 1.00 1.00 7 THR A C 14
ATOM 2549 O O . THR A 1 8 ? -0.926 4.378 -2.434 1.00 1.00 7 THR A O 14
ATOM 2604 N N . THR A 1 13 ? -0.407 1.475 2.986 1.00 1.00 12 THR A N 14
ATOM 2605 C CA . THR A 1 13 ? 0.894 0.919 2.622 1.00 1.00 12 THR A CA 14
ATOM 2606 C C . THR A 1 13 ? 1.452 1.630 1.392 1.00 1.00 12 THR A C 14
ATOM 2674 N N . ILE A 1 2 ? -5.280 -4.489 -0.518 1.00 1.00 1 ILE A N 15
ATOM 2675 C CA . ILE A 1 2 ? -5.660 -4.672 0.913 1.00 1.00 1 ILE A CA 15
ATOM 2676 C C . ILE A 1 2 ? -4.447 -5.051 1.760 1.00 1.00 1 ILE A C 15
ATOM 2677 O O . ILE A 1 2 ? -4.425 -4.820 2.969 1.00 1.00 1 ILE A O 15
ATOM 2693 N N . ALA A 1 3 ? -3.441 -5.632 1.109 1.00 1.00 2 ALA A N 15
ATOM 2694 C CA . ALA A 1 3 ? -2.216 -6.041 1.789 1.00 1.00 2 ALA A CA 15
ATOM 2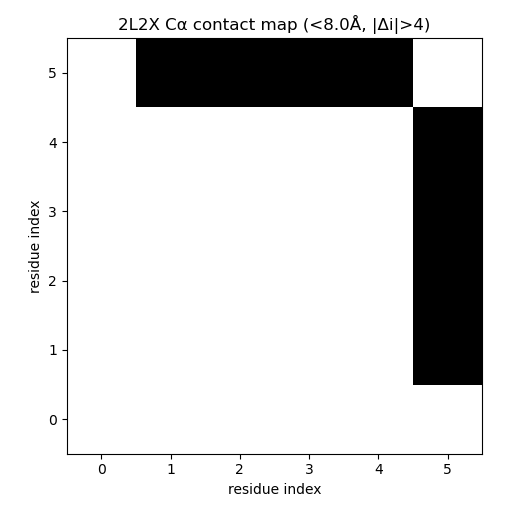695 C C . ALA A 1 3 ? -1.060 -6.166 0.799 1.00 1.00 2 ALA A C 15
ATOM 2696 O O . ALA A 1 3 ? -1.068 -7.048 -0.060 1.00 1.00 2 ALA A O 15
ATOM 2711 N N . ALA A 1 5 ? 3.117 -3.832 -0.212 1.00 1.00 4 ALA A N 15
ATOM 2712 C CA . ALA A 1 5 ? 4.026 -2.746 0.144 1.00 1.00 4 ALA A CA 15
ATOM 2713 C C . ALA A 1 5 ? 4.197 -1.771 -1.017 1.00 1.00 4 ALA A C 15
ATOM 2714 O O . ALA A 1 5 ? 4.457 -2.184 -2.148 1.00 1.00 4 ALA A O 15
ATOM 2721 N N . SER A 1 6 ? 4.049 -0.474 -0.729 1.00 1.00 5 SER A N 15
ATOM 2722 C CA . SER A 1 6 ? 4.197 0.586 -1.789 1.00 1.00 5 SER A CA 15
ATOM 2723 C C . SER A 1 6 ? 3.157 0.478 -2.808 1.00 1.00 5 SER A C 15
ATOM 2735 N N . THR A 1 8 ? -0.576 1.862 -3.018 1.00 1.00 7 THR A N 15
ATOM 2736 C CA . THR A 1 8 ? -1.936 2.395 -2.984 1.00 1.00 7 THR A CA 15
ATOM 2737 C C . THR A 1 8 ? -1.938 3.883 -2.642 1.00 1.00 7 THR A C 15
ATOM 2738 O O . THR A 1 8 ? -0.965 4.408 -2.100 1.00 1.00 7 THR A O 15
ATOM 2793 N N . THR A 1 13 ? -0.425 1.478 2.953 1.00 1.00 12 THR A N 15
ATOM 2794 C CA . THR A 1 13 ? 0.888 0.929 2.619 1.00 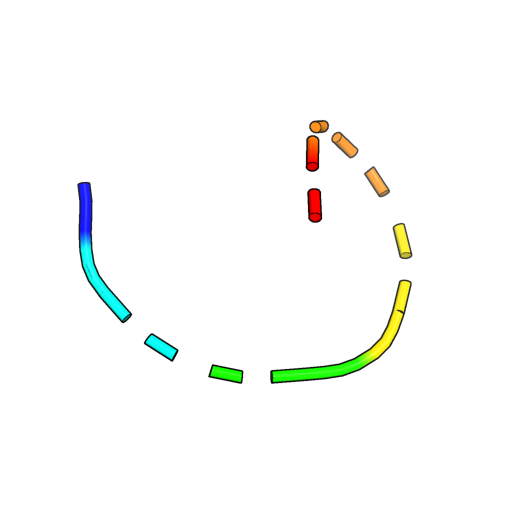1.00 12 THR A CA 15
ATOM 2795 C C . THR A 1 13 ? 1.470 1.649 1.403 1.00 1.00 12 THR A C 15
ATOM 2863 N N . ILE A 1 2 ? -5.264 -4.473 -0.468 1.00 1.00 1 ILE A N 16
ATOM 2864 C CA . ILE A 1 2 ? -5.633 -4.653 0.966 1.00 1.00 1 ILE A CA 16
ATOM 2865 C C . ILE A 1 2 ? -4.416 -5.041 1.803 1.00 1.00 1 ILE A C 16
ATOM 2866 O O . ILE A 1 2 ? -4.395 -4.842 3.018 1.00 1.00 1 ILE A O 16
ATOM 2882 N N . ALA A 1 3 ? -3.406 -5.597 1.140 1.00 1.00 2 ALA A N 16
ATOM 2883 C CA . ALA A 1 3 ? -2.171 -5.996 1.809 1.00 1.00 2 ALA A CA 16
ATOM 2884 C C . ALA A 1 3 ? -1.027 -6.116 0.809 1.00 1.00 2 ALA A C 16
ATOM 2885 O O . ALA A 1 3 ? -1.065 -6.962 -0.085 1.00 1.00 2 ALA A O 16
ATOM 2900 N N . ALA A 1 5 ? 3.173 -3.820 -0.175 1.00 1.00 4 ALA A N 16
ATOM 2901 C CA . ALA A 1 5 ? 4.073 -2.722 0.166 1.00 1.00 4 ALA A CA 16
ATOM 2902 C C . ALA A 1 5 ? 4.230 -1.759 -1.007 1.00 1.00 4 ALA A C 16
ATOM 2903 O O . ALA A 1 5 ? 4.506 -2.179 -2.131 1.00 1.00 4 ALA A O 16
ATOM 2910 N N . SER A 1 6 ? 4.052 -0.464 -0.733 1.00 1.00 5 SER A N 16
ATOM 2911 C CA . SER A 1 6 ? 4.189 0.591 -1.803 1.00 1.00 5 SER A CA 16
ATOM 2912 C C . SER A 1 6 ? 3.143 0.475 -2.816 1.00 1.00 5 SER A C 16
ATOM 2924 N N . THR A 1 8 ? -0.573 1.916 -3.066 1.00 1.00 7 THR A N 16
ATOM 2925 C CA . THR A 1 8 ? -1.924 2.469 -3.054 1.00 1.00 7 THR A CA 16
ATOM 2926 C C . THR A 1 8 ? -1.911 3.953 -2.696 1.00 1.00 7 THR A C 16
ATOM 2927 O O . THR A 1 8 ? -0.919 4.469 -2.183 1.00 1.00 7 THR A O 16
ATOM 2982 N N . THR A 1 13 ? -0.441 1.486 2.929 1.00 1.00 12 THR A N 16
ATOM 2983 C CA . THR A 1 13 ? 0.876 0.944 2.602 1.00 1.00 12 THR A CA 16
ATOM 2984 C C . THR A 1 13 ? 1.458 1.660 1.386 1.00 1.00 12 THR A C 16
ATOM 3052 N N . ILE A 1 2 ? -5.264 -4.541 -0.486 1.00 1.00 1 ILE A N 17
ATOM 3053 C CA . ILE A 1 2 ? -5.637 -4.769 0.940 1.00 1.00 1 ILE A CA 17
ATOM 3054 C C . ILE A 1 2 ? -4.419 -5.165 1.768 1.00 1.00 1 ILE A C 17
ATOM 3055 O O . ILE A 1 2 ? -4.383 -4.953 2.980 1.00 1.00 1 ILE A O 17
ATOM 3071 N N . ALA A 1 3 ? -3.422 -5.742 1.101 1.00 1.00 2 ALA A N 17
ATOM 3072 C CA . ALA A 1 3 ? -2.186 -6.150 1.763 1.00 1.00 2 ALA A CA 17
ATOM 3073 C C . ALA A 1 3 ? -1.035 -6.237 0.764 1.00 1.00 2 ALA A C 17
ATOM 3074 O O . ALA A 1 3 ? -1.018 -7.117 -0.096 1.00 1.00 2 ALA A O 17
ATOM 3089 N N . ALA A 1 5 ? 3.099 -3.812 -0.206 1.00 1.00 4 ALA A N 17
ATOM 3090 C CA . ALA A 1 5 ? 3.984 -2.710 0.164 1.00 1.00 4 ALA A CA 17
ATOM 3091 C C . ALA A 1 5 ? 4.173 -1.748 -1.005 1.00 1.00 4 ALA A C 17
ATOM 3092 O O . ALA A 1 5 ? 4.454 -2.172 -2.126 1.00 1.00 4 ALA A O 17
ATOM 3099 N N . SER A 1 6 ? 4.015 -0.451 -0.732 1.00 1.00 5 SER A N 17
ATOM 3100 C CA . SER A 1 6 ? 4.179 0.599 -1.801 1.00 1.00 5 SER A CA 17
ATOM 3101 C C . SER A 1 6 ? 3.148 0.489 -2.828 1.00 1.00 5 SER A C 17
ATOM 3113 N N . THR A 1 8 ? -0.583 1.869 -3.057 1.00 1.00 7 THR A N 17
ATOM 3114 C CA . THR A 1 8 ? -1.934 2.421 -3.038 1.00 1.00 7 THR A CA 17
ATOM 3115 C C . THR A 1 8 ? -1.920 3.894 -2.635 1.00 1.00 7 THR A C 17
ATOM 3116 O O . THR A 1 8 ? -0.975 4.366 -2.003 1.00 1.00 7 THR A O 17
ATOM 3171 N N . THR A 1 13 ? -0.419 1.483 2.954 1.00 1.00 12 THR A N 17
ATOM 3172 C CA . THR A 1 13 ? 0.896 0.942 2.616 1.00 1.00 12 THR A CA 17
ATOM 3173 C C . THR A 1 13 ? 1.461 1.655 1.390 1.00 1.00 12 THR A C 17
ATOM 3241 N N . ILE A 1 2 ? -5.274 -4.411 -0.591 1.00 1.00 1 ILE A N 18
ATOM 3242 C CA . ILE A 1 2 ? -5.707 -4.607 0.823 1.00 1.00 1 ILE A CA 18
ATOM 3243 C C . ILE A 1 2 ? -4.525 -4.977 1.714 1.00 1.00 1 ILE A C 18
ATOM 3244 O O . ILE A 1 2 ? -4.532 -4.708 2.915 1.00 1.00 1 ILE A O 18
ATOM 3260 N N . ALA A 1 3 ? -3.510 -5.595 1.114 1.00 1.00 2 ALA A N 18
ATOM 3261 C CA . ALA A 1 3 ? -2.294 -5.957 1.836 1.00 1.00 2 ALA A CA 18
ATOM 3262 C C . ALA A 1 3 ? -1.120 -6.128 0.876 1.00 1.00 2 ALA A C 18
ATOM 3263 O O . ALA A 1 3 ? -1.098 -7.064 0.076 1.00 1.00 2 ALA A O 18
ATOM 3278 N N . ALA A 1 5 ? 3.058 -3.818 -0.185 1.00 1.00 4 ALA A N 18
ATOM 3279 C CA . ALA A 1 5 ? 3.985 -2.747 0.172 1.00 1.00 4 ALA A CA 18
ATOM 3280 C C . ALA A 1 5 ? 4.188 -1.785 -0.996 1.00 1.00 4 ALA A C 18
ATOM 3281 O O . ALA A 1 5 ? 4.471 -2.210 -2.117 1.00 1.00 4 ALA A O 18
ATOM 3288 N N . SER A 1 6 ? 4.042 -0.485 -0.721 1.00 1.00 5 SER A N 18
ATOM 3289 C CA . SER A 1 6 ? 4.200 0.563 -1.793 1.00 1.00 5 SER A CA 18
ATOM 3290 C C . SER A 1 6 ? 3.172 0.441 -2.821 1.00 1.00 5 SER A C 18
ATOM 3302 N N . THR A 1 8 ? -0.572 1.797 -3.096 1.00 1.00 7 THR A N 18
ATOM 3303 C CA . THR A 1 8 ? -1.928 2.337 -3.100 1.00 1.00 7 THR A CA 18
ATOM 3304 C C . THR A 1 8 ? -1.924 3.832 -2.790 1.00 1.00 7 THR A C 18
ATOM 3305 O O . THR A 1 8 ? -0.887 4.400 -2.446 1.00 1.00 7 THR A O 18
ATOM 3360 N N . THR A 1 13 ? -0.402 1.468 2.974 1.00 1.00 12 THR A N 18
ATOM 3361 C CA . THR A 1 13 ? 0.898 0.909 2.613 1.00 1.00 12 THR A CA 18
ATOM 3362 C C . THR A 1 13 ? 1.466 1.625 1.391 1.00 1.00 12 THR A C 18
ATOM 3430 N N . ILE A 1 2 ? -5.300 -4.536 -0.436 1.00 1.00 1 ILE A N 19
ATOM 3431 C CA . ILE A 1 2 ? -5.649 -4.756 0.997 1.00 1.00 1 ILE A CA 19
ATOM 3432 C C . ILE A 1 2 ? -4.417 -5.141 1.811 1.00 1.00 1 ILE A C 19
ATOM 3433 O O . ILE A 1 2 ? -4.360 -4.910 3.020 1.00 1.00 1 ILE A O 19
ATOM 3449 N N . ALA A 1 3 ? -3.432 -5.733 1.139 1.00 1.00 2 ALA A N 19
ATOM 3450 C CA . ALA A 1 3 ? -2.181 -6.115 1.786 1.00 1.00 2 ALA A CA 19
ATOM 3451 C C . ALA A 1 3 ? -1.046 -6.214 0.772 1.00 1.00 2 ALA A C 19
ATOM 3452 O O . ALA A 1 3 ? -1.047 -7.099 -0.084 1.00 1.00 2 ALA A O 19
ATOM 3467 N N . ALA A 1 5 ? 3.082 -3.809 -0.257 1.00 1.00 4 ALA A N 19
ATOM 3468 C CA . ALA A 1 5 ? 3.986 -2.724 0.117 1.00 1.00 4 ALA A CA 19
ATOM 3469 C C . ALA A 1 5 ? 4.183 -1.750 -1.042 1.00 1.00 4 ALA A C 19
ATOM 3470 O O . ALA A 1 5 ? 4.458 -2.163 -2.168 1.00 1.00 4 ALA A O 19
ATOM 3477 N N . SER A 1 6 ? 4.039 -0.452 -0.753 1.00 1.00 5 SER A N 19
ATOM 3478 C CA . SER A 1 6 ? 4.215 0.610 -1.807 1.00 1.00 5 SER A CA 19
ATOM 3479 C C . SER A 1 6 ? 3.201 0.508 -2.851 1.00 1.00 5 SER A C 19
ATOM 3491 N N . THR A 1 8 ? -0.543 1.875 -3.142 1.00 1.00 7 THR A N 19
ATOM 3492 C CA . THR A 1 8 ? -1.903 2.412 -3.152 1.00 1.00 7 THR A CA 19
ATOM 3493 C C . THR A 1 8 ? -1.910 3.904 -2.826 1.00 1.00 7 THR A C 19
ATOM 3494 O O . THR A 1 8 ? -0.890 4.466 -2.427 1.00 1.00 7 THR A O 19
ATOM 3549 N N . THR A 1 13 ? -0.388 1.447 2.962 1.00 1.00 12 THR A N 19
ATOM 3550 C CA . THR A 1 13 ? 0.921 0.902 2.608 1.00 1.00 12 THR A CA 19
ATOM 3551 C C . THR A 1 13 ? 1.480 1.626 1.387 1.00 1.00 12 THR A C 19
ATOM 3619 N N . ILE A 1 2 ? -5.317 -4.437 -0.474 1.00 1.00 1 ILE A N 20
ATOM 3620 C CA . ILE A 1 2 ? -5.674 -4.612 0.964 1.00 1.00 1 ILE A CA 20
ATOM 3621 C C . ILE A 1 2 ? -4.447 -4.977 1.795 1.00 1.00 1 ILE A C 20
ATOM 3622 O O . ILE A 1 2 ? -4.419 -4.765 3.007 1.00 1.00 1 ILE A O 20
ATOM 3638 N N . ALA A 1 3 ? -3.434 -5.529 1.130 1.00 1.00 2 ALA A N 20
ATOM 3639 C CA . ALA A 1 3 ? -2.187 -5.896 1.793 1.00 1.00 2 ALA A CA 20
ATOM 3640 C C . ALA A 1 3 ? -1.053 -6.042 0.784 1.00 1.00 2 ALA A C 20
ATOM 3641 O O . ALA A 1 3 ? -1.088 -6.924 -0.073 1.00 1.00 2 ALA A O 20
ATOM 3656 N N . ALA A 1 5 ? 3.167 -3.806 -0.249 1.00 1.00 4 ALA A N 20
ATOM 3657 C CA . ALA A 1 5 ? 4.100 -2.738 0.101 1.00 1.00 4 ALA A CA 20
ATOM 3658 C C . ALA A 1 5 ? 4.251 -1.749 -1.050 1.00 1.00 4 ALA A C 20
ATOM 3659 O O . ALA A 1 5 ? 4.531 -2.145 -2.182 1.00 1.00 4 ALA A O 20
ATOM 3666 N N . SER A 1 6 ? 4.063 -0.461 -0.751 1.00 1.00 5 SER A N 20
ATOM 3667 C CA . SER A 1 6 ? 4.199 0.610 -1.800 1.00 1.00 5 SER A CA 20
ATOM 3668 C C . SER A 1 6 ? 3.165 0.499 -2.822 1.00 1.00 5 SER A C 20
ATOM 3680 N N . THR A 1 8 ? -0.586 1.831 -3.042 1.00 1.00 7 THR A N 20
ATOM 3681 C CA . THR A 1 8 ? -1.951 2.348 -3.020 1.00 1.00 7 THR A CA 20
ATOM 3682 C C . THR A 1 8 ? -1.971 3.839 -2.697 1.00 1.00 7 THR A C 20
ATOM 3683 O O . THR A 1 8 ? -1.001 4.384 -2.172 1.00 1.00 7 THR A O 20
ATOM 3738 N N . THR A 1 13 ? -0.423 1.455 2.964 1.00 1.00 12 THR A N 20
ATOM 3739 C CA . THR A 1 13 ? 0.894 0.915 2.630 1.00 1.00 12 THR A CA 20
ATOM 3740 C C . THR A 1 13 ? 1.467 1.636 1.412 1.00 1.00 12 THR A C 20
#

B-factor: mean 1.0, std 0.0, range [1.0, 1.0]

InterPro domains:
  IPR023895 Thiazolylpeptide-type bacteriocin precursor [TIGR03892] (27-70)

Secondary structure (P-SEA, 3-state):
cccccc

Foldseek 3Di:
DPPDVD

Organism: Streptomyces azureus (NCBI:txid146537)

Solvent-accessible surface area: 1521 Å² total